Protein AF-A0A662B2N5-F1 (afdb_monomer)

Secondary structure (DSSP, 8-state):
-HHHHHHHHHHHHHHGGG--S--------TT--GGG--EEEEEEESTTGGGGS-HHHHHHHHHHHHHHHHTTT-EE-SS--SEEEEE------

Mean predicted aligned error: 7.29 Å

Radius of gyration: 20.15 Å; Cα contacts (8 Å, |Δi|>4): 68; chains: 1; bounding box: 44×30×60 Å

Nearest PDB structures (foldseek):
  8coa-assembly1_M  TM=3.065E-01  e=5.346E-01  Rotavirus A
  5weo-assembly1_C  TM=4.805E-01  e=4.634E+00  Rattus norvegicus
  7nkk-assembly1_G  TM=3.847E-01  e=9.737E+00  Mycolicibacterium smegmatis MC2 155

Sequence (93 aa):
MKRIVVLGIVAIGMLFAGCSGIKVTADQGKTTDYSKYKTYSFLGWQSDSEKLLSPDEKEWMYAAFKKEFTKRDMSFVKGGGDMAVSLYLVLSD

Structure (mmCIF, N/CA/C/O backbone):
data_AF-A0A662B2N5-F1
#
_entry.id   AF-A0A662B2N5-F1
#
loop_
_atom_site.group_PDB
_atom_site.id
_atom_site.type_symbol
_atom_site.label_atom_id
_atom_site.label_alt_id
_atom_site.label_comp_id
_atom_site.label_asym_id
_atom_site.label_entity_id
_atom_site.label_seq_id
_atom_site.pdbx_PDB_ins_code
_atom_site.Cartn_x
_atom_site.Cartn_y
_atom_site.Cartn_z
_atom_site.occupancy
_atom_site.B_iso_or_equiv
_atom_site.auth_seq_id
_atom_site.auth_comp_id
_atom_site.auth_asym_id
_atom_site.auth_atom_id
_atom_site.pdbx_PDB_model_num
ATOM 1 N N . MET A 1 1 ? -26.961 -5.602 -44.265 1.00 62.34 1 MET A N 1
ATOM 2 C CA . MET A 1 1 ? -25.830 -6.561 -44.261 1.00 62.34 1 MET A CA 1
ATOM 3 C C . MET A 1 1 ? -24.498 -5.912 -43.878 1.00 62.34 1 MET A C 1
ATOM 5 O O . MET A 1 1 ? -24.027 -6.223 -42.797 1.00 62.34 1 MET A O 1
ATOM 9 N N . LYS A 1 2 ? -23.930 -4.951 -44.633 1.00 65.75 2 LYS A N 1
ATOM 10 C CA . LYS A 1 2 ? -22.627 -4.317 -44.293 1.00 65.75 2 LYS A CA 1
ATOM 11 C C . LYS A 1 2 ? -22.519 -3.763 -42.858 1.00 65.75 2 LYS A C 1
ATOM 13 O O . LYS A 1 2 ? -21.520 -3.996 -42.197 1.00 65.75 2 LYS A O 1
ATOM 18 N N . ARG A 1 3 ? -23.557 -3.091 -42.343 1.00 74.44 3 ARG A N 1
ATOM 19 C CA . ARG A 1 3 ? -23.560 -2.529 -40.973 1.00 74.44 3 ARG A CA 1
ATOM 20 C C . ARG A 1 3 ? -23.572 -3.594 -39.868 1.00 74.44 3 ARG A C 1
ATOM 22 O O . ARG A 1 3 ? -22.949 -3.392 -38.838 1.00 74.44 3 ARG A O 1
ATOM 29 N N . ILE A 1 4 ? -24.233 -4.728 -40.109 1.00 79.31 4 ILE A N 1
ATOM 30 C CA . ILE A 1 4 ? -24.287 -5.860 -39.167 1.00 79.31 4 ILE A CA 1
ATOM 31 C C . ILE A 1 4 ? -22.930 -6.574 -39.135 1.00 79.31 4 ILE A C 1
ATOM 33 O O . ILE A 1 4 ? -22.448 -6.924 -38.066 1.00 79.31 4 ILE A O 1
ATOM 37 N N . VAL A 1 5 ? -22.274 -6.704 -40.293 1.00 81.75 5 VAL A N 1
ATOM 38 C CA . VAL A 1 5 ? -20.911 -7.248 -40.391 1.00 81.75 5 VAL A CA 1
ATOM 39 C C . VAL A 1 5 ? -19.906 -6.354 -39.653 1.00 81.75 5 VAL A C 1
ATOM 41 O O . VAL A 1 5 ? -19.088 -6.861 -38.897 1.00 81.75 5 VAL A O 1
ATOM 44 N N . VAL A 1 6 ? -20.006 -5.027 -39.795 1.00 85.56 6 VAL A N 1
ATOM 45 C CA . VAL A 1 6 ? -19.145 -4.078 -39.063 1.00 85.56 6 VAL A CA 1
ATOM 46 C C . VAL A 1 6 ? -19.371 -4.158 -37.548 1.00 85.56 6 VAL A C 1
ATOM 48 O O . VAL A 1 6 ? -18.403 -4.214 -36.799 1.00 85.56 6 VAL A O 1
ATOM 51 N N . LEU A 1 7 ? -20.624 -4.234 -37.089 1.00 84.31 7 LEU A N 1
ATOM 52 C CA . LEU A 1 7 ? -20.950 -4.419 -35.667 1.00 84.31 7 LEU A CA 1
ATOM 53 C C . LEU A 1 7 ? -20.409 -5.743 -35.109 1.00 84.31 7 LEU A C 1
ATOM 55 O O . LEU A 1 7 ? -19.887 -5.766 -33.997 1.00 84.31 7 LEU A O 1
ATOM 59 N N . GLY A 1 8 ? -20.473 -6.822 -35.894 1.00 87.12 8 GLY A N 1
ATOM 60 C CA . GLY A 1 8 ? -19.888 -8.113 -35.528 1.00 87.12 8 GLY A CA 1
ATOM 61 C C . GLY A 1 8 ? -18.365 -8.055 -35.379 1.00 87.12 8 GLY A C 1
ATOM 62 O O . GLY A 1 8 ? -17.825 -8.574 -34.407 1.00 87.12 8 GLY A O 1
ATOM 63 N N . ILE A 1 9 ? -17.670 -7.363 -36.288 1.00 85.62 9 ILE A N 1
ATOM 64 C CA . ILE A 1 9 ? -16.209 -7.185 -36.224 1.00 85.62 9 ILE A CA 1
ATOM 65 C C . ILE A 1 9 ? -15.805 -6.347 -35.001 1.00 85.62 9 ILE A C 1
ATOM 67 O O . ILE A 1 9 ? -14.844 -6.690 -34.316 1.00 85.62 9 ILE A O 1
ATOM 71 N N . VAL A 1 10 ? -16.555 -5.286 -34.685 1.00 86.56 10 VAL A N 1
ATOM 72 C CA . VAL A 1 10 ? -16.301 -4.452 -33.496 1.00 86.56 10 VAL A CA 1
ATOM 73 C C . VAL A 1 10 ? -16.511 -5.245 -32.205 1.00 86.56 10 VAL A C 1
ATOM 75 O O . VAL A 1 10 ? -15.681 -5.165 -31.302 1.00 86.56 10 VAL A O 1
ATOM 78 N N . ALA A 1 11 ? -17.569 -6.057 -32.127 1.00 84.69 11 ALA A N 1
ATOM 79 C CA . ALA A 1 11 ? -17.832 -6.893 -30.958 1.00 84.69 11 ALA A CA 1
ATOM 80 C C . ALA A 1 11 ? -16.729 -7.944 -30.740 1.00 84.69 11 ALA A C 1
ATOM 82 O O . ALA A 1 11 ? -16.296 -8.149 -29.611 1.00 84.69 11 ALA A O 1
ATOM 83 N N . ILE A 1 12 ? -16.224 -8.558 -31.815 1.00 83.56 12 ILE A N 1
ATOM 84 C CA . ILE A 1 12 ? -15.103 -9.508 -31.750 1.00 83.56 12 ILE A CA 1
ATOM 85 C C . ILE A 1 12 ? -13.806 -8.804 -31.329 1.00 83.56 12 ILE A C 1
ATOM 87 O O . ILE A 1 12 ? -13.076 -9.330 -30.494 1.00 83.56 12 ILE A O 1
ATOM 91 N N . GLY A 1 13 ? -13.533 -7.599 -31.839 1.00 81.25 13 GLY A N 1
ATOM 92 C CA . GLY A 1 13 ? -12.365 -6.808 -31.438 1.00 81.25 13 GLY A CA 1
ATOM 93 C C . GLY A 1 13 ? -12.349 -6.462 -29.943 1.00 81.25 13 GLY A C 1
ATOM 94 O O . GLY A 1 13 ? -11.291 -6.489 -29.319 1.00 81.25 13 GLY A O 1
ATOM 95 N N . MET A 1 14 ? -13.518 -6.214 -29.342 1.00 79.94 14 MET A N 1
ATOM 96 C CA . MET A 1 14 ? -13.636 -5.942 -27.903 1.00 79.94 14 MET A CA 1
ATOM 97 C C . MET A 1 14 ? -13.301 -7.157 -27.025 1.00 79.94 14 MET A C 1
ATOM 99 O O . MET A 1 14 ? -12.828 -6.974 -25.906 1.00 79.94 14 MET A O 1
ATOM 103 N N . LEU A 1 15 ? -13.480 -8.387 -27.522 1.00 76.94 15 LEU A N 1
ATOM 104 C CA . LEU A 1 15 ? -13.167 -9.604 -26.759 1.00 76.94 15 LEU A CA 1
ATOM 105 C C . LEU A 1 15 ? -11.657 -9.804 -26.552 1.00 76.94 15 LEU A C 1
ATOM 107 O O . LEU A 1 15 ? -11.254 -10.395 -25.554 1.00 76.94 15 LEU A O 1
ATOM 111 N N . PHE A 1 16 ? -10.815 -9.276 -27.445 1.00 71.81 16 PHE A N 1
ATOM 112 C CA . PHE A 1 16 ? -9.354 -9.393 -27.339 1.00 71.81 16 PHE A CA 1
ATOM 113 C C . PHE A 1 16 ? -8.702 -8.297 -26.483 1.00 71.81 16 PHE A C 1
ATOM 115 O O . PHE A 1 16 ? -7.532 -8.419 -26.128 1.00 71.81 16 PHE A O 1
ATOM 122 N N . ALA A 1 17 ? -9.439 -7.251 -26.095 1.00 72.31 17 ALA A N 1
ATOM 123 C CA . ALA A 1 17 ? -8.904 -6.157 -25.280 1.00 72.31 17 ALA A CA 1
ATOM 124 C C . ALA A 1 17 ? -8.664 -6.537 -23.801 1.00 72.31 17 ALA A C 1
ATOM 126 O O . ALA A 1 17 ? -8.046 -5.772 -23.065 1.00 72.31 17 ALA A O 1
ATOM 127 N N . GLY A 1 18 ? -9.160 -7.696 -23.349 1.00 69.4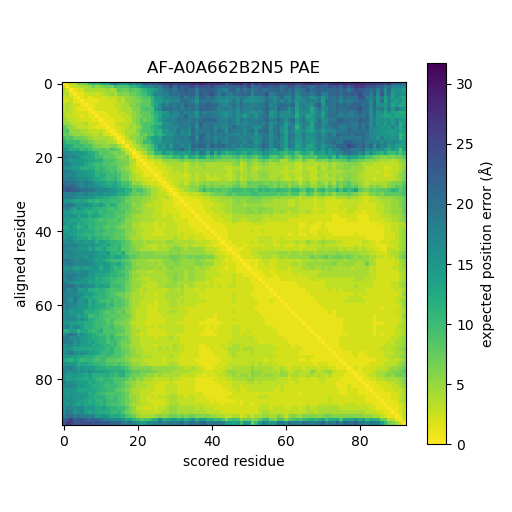4 18 GLY A N 1
ATOM 128 C CA . GLY A 1 18 ? -9.115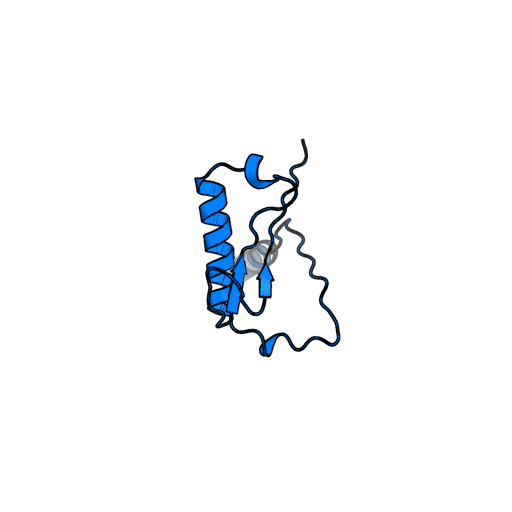 -8.110 -21.941 1.00 69.44 18 GLY A CA 1
ATOM 129 C C . GLY A 1 18 ? -7.903 -8.951 -21.523 1.00 69.44 18 GLY A C 1
ATOM 130 O O . GLY A 1 18 ? -7.728 -9.197 -20.331 1.00 69.44 18 GLY A O 1
ATOM 131 N N . CYS A 1 19 ? -7.068 -9.415 -22.456 1.00 74.25 19 CYS A N 1
ATOM 132 C CA . CYS A 1 19 ? -5.917 -10.256 -22.123 1.00 74.25 19 CYS A CA 1
ATOM 133 C C . CYS A 1 19 ? -4.741 -9.400 -21.628 1.00 74.25 19 CYS A C 1
ATOM 135 O O . CYS A 1 19 ? -3.951 -8.904 -22.428 1.00 74.25 19 CYS A O 1
ATOM 137 N N . SER A 1 20 ? -4.597 -9.242 -20.308 1.00 78.69 20 SER A N 1
ATOM 138 C CA . SER A 1 20 ? -3.347 -8.740 -19.730 1.00 78.69 20 SER A CA 1
ATOM 139 C C . SER A 1 20 ? -2.324 -9.879 -19.625 1.00 78.69 20 SER A C 1
ATOM 141 O O . SER A 1 20 ? -2.666 -11.021 -19.321 1.00 78.69 20 SER A O 1
ATOM 143 N N . GLY A 1 21 ? -1.046 -9.580 -19.877 1.00 83.62 21 GLY A N 1
ATOM 144 C CA . GLY A 1 21 ? 0.051 -10.541 -19.686 1.00 83.62 21 GLY A CA 1
ATOM 145 C C . GLY A 1 21 ? 0.416 -10.779 -18.214 1.00 83.62 21 GLY A C 1
ATOM 146 O O . GLY A 1 21 ? 1.307 -11.574 -17.922 1.00 83.62 21 GLY A O 1
ATOM 147 N N . ILE A 1 22 ? -0.247 -10.084 -17.284 1.00 87.50 22 ILE A N 1
ATOM 148 C CA . ILE A 1 22 ? 0.062 -10.123 -15.856 1.00 87.50 22 ILE A CA 1
ATOM 149 C C . ILE A 1 22 ? -0.627 -11.334 -15.233 1.00 87.50 22 ILE A C 1
ATOM 151 O O . ILE A 1 22 ? -1.848 -11.470 -15.281 1.00 87.50 22 ILE A O 1
ATOM 155 N N . LYS A 1 23 ? 0.161 -12.194 -14.589 1.00 89.50 23 LYS A N 1
ATOM 156 C CA . LYS A 1 23 ? -0.354 -13.283 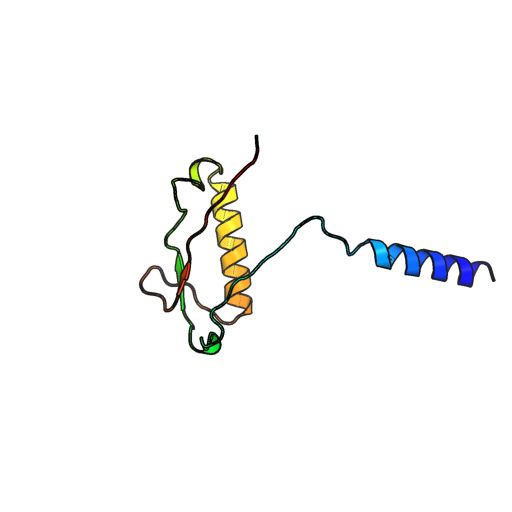-13.757 1.00 89.50 23 LYS A CA 1
ATOM 157 C C . LYS A 1 23 ? -0.386 -12.825 -12.305 1.00 89.50 23 LYS A C 1
ATOM 159 O O . LYS A 1 23 ? 0.619 -12.348 -11.789 1.00 89.50 23 LYS A O 1
ATOM 164 N N . VAL A 1 24 ? -1.531 -12.994 -11.652 1.00 90.12 24 VAL A N 1
ATOM 165 C CA . VAL A 1 24 ? -1.709 -12.698 -10.227 1.00 90.12 24 VAL A CA 1
ATOM 166 C C . VAL A 1 24 ? -2.086 -13.987 -9.516 1.00 90.12 24 VAL A C 1
ATOM 168 O O . VAL A 1 24 ? -3.020 -14.674 -9.922 1.00 90.12 24 VAL A O 1
ATOM 171 N N . THR A 1 25 ? -1.362 -14.307 -8.450 1.00 93.75 25 THR A N 1
ATOM 172 C CA . THR A 1 25 ? -1.627 -15.463 -7.590 1.00 93.75 25 THR A CA 1
ATOM 173 C C . THR A 1 25 ? -1.805 -14.988 -6.158 1.00 93.75 25 THR A C 1
ATOM 175 O O . THR A 1 25 ? -1.057 -14.127 -5.700 1.00 93.75 25 THR A O 1
ATOM 178 N N . ALA A 1 26 ? -2.771 -15.555 -5.445 1.00 92.00 26 ALA A N 1
ATOM 179 C CA . ALA A 1 26 ? -2.980 -15.298 -4.028 1.00 92.00 26 ALA A CA 1
ATOM 180 C C . ALA A 1 26 ? -3.125 -16.637 -3.306 1.00 92.00 26 ALA A C 1
ATOM 182 O O . ALA A 1 26 ? -3.987 -17.437 -3.668 1.00 92.00 26 ALA A O 1
ATOM 183 N N . ASP A 1 27 ? -2.285 -16.862 -2.301 1.00 92.62 27 ASP A N 1
ATOM 184 C CA . ASP A 1 27 ? -2.422 -17.978 -1.371 1.00 92.62 27 ASP A CA 1
ATOM 185 C C . ASP A 1 27 ? -2.958 -17.425 -0.046 1.00 92.62 27 ASP A C 1
ATOM 187 O O . ASP A 1 27 ? -2.354 -16.539 0.561 1.00 92.62 27 ASP A O 1
ATOM 191 N N . GLN A 1 28 ? -4.149 -17.872 0.345 1.00 89.69 28 GLN A N 1
ATOM 192 C CA . GLN A 1 28 ? -4.875 -17.372 1.510 1.00 89.69 28 GLN A CA 1
ATOM 193 C C . GLN A 1 28 ? -5.190 -18.526 2.459 1.00 89.69 28 GLN A C 1
ATOM 195 O O . GLN A 1 28 ? -5.546 -19.629 2.038 1.00 89.69 28 GLN A O 1
ATOM 200 N N . GLY A 1 29 ? -5.121 -18.256 3.764 1.00 89.94 29 GLY A N 1
ATOM 201 C CA . GLY A 1 29 ? -5.481 -19.234 4.783 1.00 89.94 29 GLY A CA 1
ATOM 202 C C . GLY A 1 29 ? -6.969 -19.575 4.703 1.00 89.94 29 GLY A C 1
ATOM 203 O O . GLY A 1 29 ? -7.816 -18.707 4.896 1.00 89.94 29 GLY A O 1
ATOM 204 N N . LYS A 1 30 ? -7.298 -20.849 4.457 1.00 87.31 30 LYS A N 1
ATOM 205 C CA . LYS A 1 30 ? -8.682 -21.308 4.208 1.00 87.31 30 LYS A CA 1
ATOM 206 C C . LYS A 1 30 ? -9.653 -21.073 5.371 1.00 87.31 30 LYS A C 1
ATOM 208 O O . LYS A 1 30 ? -10.860 -21.084 5.166 1.00 87.31 30 LYS A O 1
ATOM 213 N N . THR A 1 31 ? -9.137 -20.913 6.585 1.00 93.12 31 THR A N 1
ATOM 214 C CA . THR A 1 31 ? -9.926 -20.791 7.819 1.00 93.12 31 THR A CA 1
ATOM 215 C C . THR A 1 31 ? -9.935 -19.376 8.394 1.00 93.12 31 THR A C 1
ATOM 217 O O . THR A 1 31 ? -10.547 -19.148 9.435 1.00 93.12 31 THR A O 1
ATOM 220 N N . THR A 1 32 ? -9.238 -18.429 7.764 1.00 92.88 32 THR A N 1
ATOM 221 C CA . THR A 1 32 ? -9.093 -17.068 8.284 1.00 92.88 32 THR A CA 1
ATOM 222 C C . THR A 1 32 ? -10.266 -16.201 7.843 1.00 92.88 32 THR A C 1
ATOM 224 O O . THR A 1 32 ? -10.531 -16.046 6.653 1.00 92.88 32 THR A O 1
ATOM 227 N N . ASP A 1 33 ? -10.953 -15.589 8.806 1.00 92.88 33 ASP A N 1
ATOM 228 C CA . ASP A 1 33 ? -11.983 -14.591 8.528 1.00 92.88 33 ASP A CA 1
ATOM 229 C C . ASP A 1 33 ? -11.349 -13.207 8.348 1.00 92.88 33 ASP A C 1
ATOM 231 O O . ASP A 1 33 ? -11.135 -12.461 9.308 1.00 92.88 33 ASP A O 1
ATOM 235 N N . TYR A 1 34 ? -11.052 -12.869 7.093 1.00 90.62 34 TYR A N 1
ATOM 236 C CA . TYR A 1 34 ? -10.417 -11.602 6.737 1.00 90.62 34 TYR A CA 1
ATOM 237 C C . TYR A 1 34 ? -11.321 -10.370 6.928 1.00 90.62 34 TYR A C 1
ATOM 239 O O . TYR A 1 34 ? -10.825 -9.246 6.915 1.00 90.62 34 TYR A O 1
ATOM 247 N N . SER A 1 35 ? -12.630 -10.541 7.155 1.00 92.00 35 SER A N 1
ATOM 248 C CA . SER A 1 35 ? -13.548 -9.408 7.354 1.00 92.00 35 SER A CA 1
ATOM 249 C C . SER A 1 35 ? -13.333 -8.675 8.686 1.00 92.00 35 SER A C 1
ATOM 251 O O . SER A 1 35 ? -13.750 -7.520 8.838 1.00 92.00 35 SER A O 1
ATOM 253 N N . L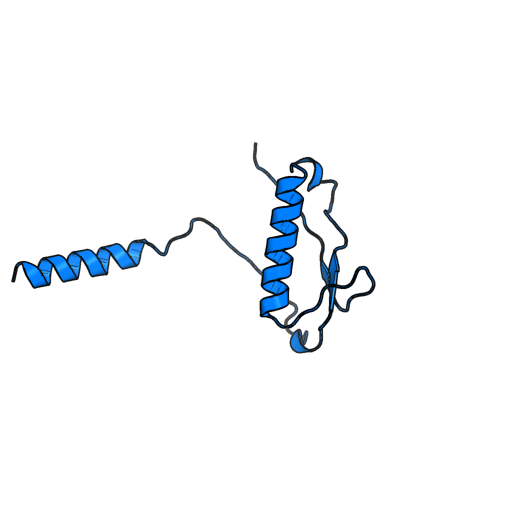YS A 1 36 ? -12.661 -9.334 9.639 1.00 94.81 36 LYS A N 1
ATOM 254 C CA . LYS A 1 36 ? -12.386 -8.829 10.991 1.00 94.81 36 LYS A CA 1
ATOM 255 C C . LYS A 1 36 ? -11.247 -7.816 11.054 1.00 94.81 36 LYS A C 1
ATOM 257 O O . LYS A 1 36 ? -11.208 -7.031 11.994 1.00 94.81 36 LYS A O 1
ATOM 262 N N . TYR A 1 37 ? -10.351 -7.809 10.074 1.00 95.62 37 TYR A N 1
ATOM 263 C CA . TYR A 1 37 ? -9.226 -6.878 10.042 1.00 95.62 37 TYR A CA 1
ATOM 264 C C . TYR A 1 37 ? -9.683 -5.536 9.469 1.00 95.62 37 TYR A C 1
ATOM 266 O O . TYR A 1 37 ? -10.232 -5.489 8.368 1.00 95.62 37 TYR A O 1
ATOM 274 N N . LYS A 1 38 ? -9.476 -4.440 10.206 1.00 97.56 38 LYS A N 1
ATOM 275 C CA . LYS A 1 38 ? -9.927 -3.090 9.813 1.00 97.56 38 LYS A CA 1
ATOM 276 C C . LYS A 1 38 ? -8.780 -2.117 9.604 1.00 97.56 38 LYS A C 1
ATOM 278 O O . LYS A 1 38 ? -8.933 -1.123 8.896 1.00 97.56 38 LYS A O 1
ATOM 283 N N . THR A 1 39 ? -7.622 -2.408 10.177 1.00 98.25 39 THR A N 1
ATOM 284 C CA . THR A 1 39 ? -6.430 -1.580 10.063 1.00 98.25 39 THR A CA 1
ATOM 285 C C . THR A 1 39 ? -5.263 -2.360 9.483 1.00 98.25 39 THR A C 1
ATOM 287 O O . THR A 1 39 ? -5.169 -3.583 9.607 1.00 98.25 39 THR A O 1
ATOM 290 N N . TYR A 1 40 ? -4.357 -1.645 8.828 1.00 98.00 40 TYR A N 1
ATOM 291 C CA . TYR A 1 40 ? -3.115 -2.221 8.335 1.00 98.00 40 TYR A CA 1
ATOM 292 C C . TYR A 1 40 ? -1.949 -1.253 8.512 1.00 98.00 40 TYR A C 1
ATOM 294 O O . TYR A 1 40 ? -2.117 -0.031 8.495 1.00 98.00 40 TYR A O 1
ATOM 302 N N . SER A 1 41 ? -0.753 -1.816 8.639 1.00 98.06 41 SER A N 1
ATOM 303 C CA . SER A 1 41 ? 0.508 -1.076 8.674 1.00 98.06 41 SER A CA 1
ATOM 304 C C . SER A 1 41 ? 1.513 -1.686 7.705 1.00 98.06 41 SER A C 1
ATOM 306 O O . SER A 1 41 ? 1.560 -2.906 7.539 1.00 98.06 41 SER A O 1
ATOM 308 N N . PHE A 1 42 ? 2.332 -0.843 7.076 1.00 96.62 42 PHE A N 1
ATOM 309 C CA . PHE A 1 42 ? 3.425 -1.309 6.226 1.00 96.62 42 PHE A CA 1
ATOM 310 C C . PHE A 1 42 ? 4.660 -1.610 7.072 1.00 96.62 42 PHE A C 1
ATOM 312 O O . PHE A 1 42 ? 5.118 -0.750 7.819 1.00 96.62 42 PHE A O 1
ATOM 319 N 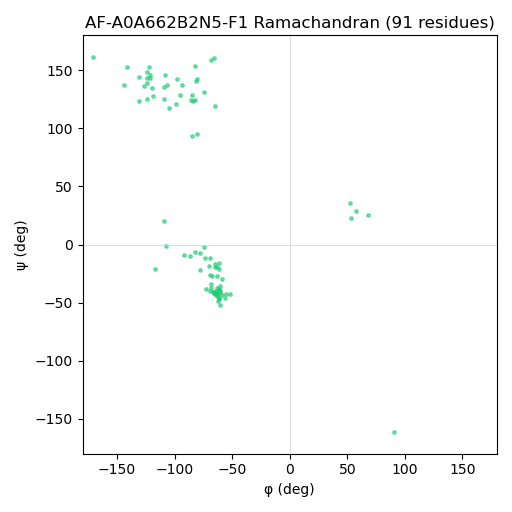N . LEU A 1 43 ? 5.227 -2.803 6.900 1.00 95.12 43 LEU A N 1
ATOM 320 C CA . LEU A 1 43 ? 6.540 -3.171 7.438 1.00 95.12 43 LEU A CA 1
ATOM 321 C C . LEU A 1 43 ? 7.696 -2.690 6.549 1.00 95.12 43 LEU A C 1
ATOM 323 O O . LEU A 1 43 ? 8.856 -2.823 6.920 1.00 95.12 43 LEU A O 1
ATOM 327 N N . GLY A 1 44 ? 7.379 -2.138 5.376 1.00 92.81 44 GLY A N 1
ATOM 328 C CA . GLY A 1 44 ? 8.356 -1.752 4.366 1.00 92.81 44 GLY A CA 1
ATOM 329 C C . GLY A 1 44 ? 8.648 -2.873 3.371 1.00 92.81 44 GLY A C 1
ATOM 330 O O . GLY A 1 44 ? 7.855 -3.812 3.207 1.00 92.81 44 GLY A O 1
ATOM 331 N N . TRP A 1 45 ? 9.779 -2.734 2.688 1.00 94.44 45 TRP A N 1
ATOM 332 C CA . TRP A 1 45 ? 10.245 -3.649 1.654 1.00 94.44 45 TRP A CA 1
ATOM 333 C C . TRP A 1 45 ? 11.174 -4.705 2.256 1.00 94.44 45 TRP A C 1
ATOM 335 O O . TRP A 1 45 ? 12.007 -4.393 3.103 1.00 94.44 45 TRP A O 1
ATOM 345 N N . GLN A 1 46 ? 11.007 -5.962 1.854 1.00 94.25 46 GLN A N 1
ATOM 346 C CA . GLN A 1 46 ? 11.868 -7.059 2.288 1.00 94.25 46 GLN A CA 1
ATOM 347 C C . GLN A 1 46 ? 13.144 -7.119 1.453 1.00 94.25 46 GLN A C 1
ATOM 349 O O . GLN A 1 46 ? 13.152 -6.738 0.277 1.00 94.25 46 GLN A O 1
ATOM 354 N N . SER A 1 47 ? 14.197 -7.668 2.065 1.00 91.62 47 SER A N 1
ATOM 355 C CA . SER A 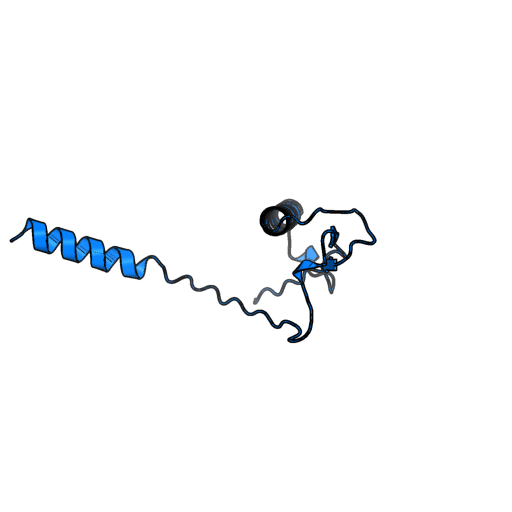1 47 ? 15.466 -8.017 1.412 1.00 91.62 47 SER A CA 1
ATOM 356 C C . SER A 1 47 ? 16.097 -6.865 0.624 1.00 91.62 47 SER A C 1
ATOM 358 O O . SER A 1 47 ? 16.658 -7.088 -0.446 1.00 91.62 47 SER A O 1
ATOM 360 N N . ASP A 1 48 ? 15.964 -5.639 1.132 1.00 89.19 48 ASP A N 1
ATOM 361 C CA . ASP A 1 48 ? 16.443 -4.404 0.507 1.00 89.19 48 ASP A CA 1
ATOM 362 C C . ASP A 1 48 ? 15.959 -4.194 -0.947 1.00 89.19 48 ASP A C 1
ATOM 364 O O . ASP A 1 48 ? 16.587 -3.478 -1.736 1.00 89.19 48 ASP A O 1
ATOM 368 N N . SER A 1 49 ? 14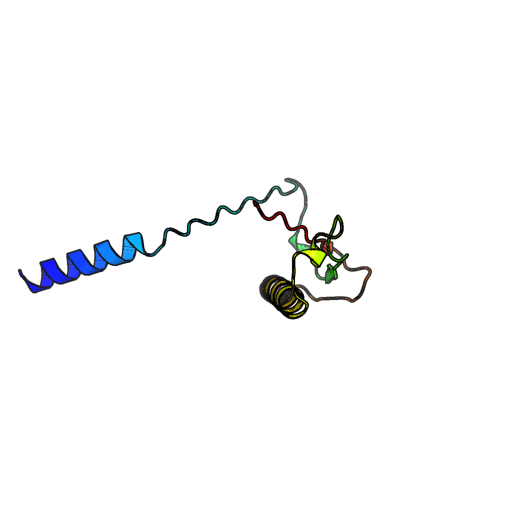.845 -4.829 -1.334 1.00 92.69 49 SER A N 1
ATOM 369 C CA . SER A 1 49 ? 14.318 -4.775 -2.706 1.00 92.69 49 SER A CA 1
ATOM 370 C C . SER A 1 49 ? 13.867 -3.373 -3.122 1.00 92.69 49 SER A C 1
ATOM 372 O O . SER A 1 49 ? 13.795 -3.071 -4.310 1.00 92.69 49 SER A O 1
ATOM 374 N N . GLU A 1 50 ? 13.657 -2.459 -2.174 1.00 90.81 50 GLU A N 1
ATOM 375 C CA . GLU A 1 50 ? 13.422 -1.048 -2.459 1.00 90.81 50 GLU A CA 1
ATOM 376 C C . GLU A 1 50 ? 14.609 -0.363 -3.136 1.00 90.81 50 GLU A C 1
ATOM 378 O O . GLU A 1 50 ? 14.428 0.698 -3.727 1.00 90.81 50 GLU A O 1
ATOM 383 N N . LYS A 1 51 ? 15.827 -0.910 -3.059 1.00 93.12 51 LYS A N 1
ATOM 384 C CA . LYS A 1 51 ? 16.986 -0.355 -3.779 1.00 93.12 51 LYS A CA 1
ATOM 385 C C . LYS A 1 51 ? 16.825 -0.446 -5.298 1.00 93.12 51 LYS A C 1
ATOM 387 O O . LYS A 1 51 ? 17.480 0.303 -6.013 1.00 93.12 51 LYS A O 1
ATOM 392 N N . LEU A 1 52 ? 15.931 -1.317 -5.770 1.00 92.56 52 LEU A N 1
ATOM 393 C CA . LEU A 1 52 ? 15.580 -1.468 -7.182 1.00 92.56 52 LEU A CA 1
ATOM 394 C C . LEU A 1 52 ? 14.629 -0.373 -7.690 1.00 92.56 52 LEU A C 1
ATOM 396 O O . LEU A 1 52 ? 14.347 -0.328 -8.881 1.00 92.56 52 LEU A O 1
ATOM 400 N N . LEU A 1 53 ? 14.113 0.479 -6.798 1.00 92.25 53 LEU A N 1
ATOM 401 C CA . LEU A 1 53 ? 13.119 1.500 -7.114 1.00 92.25 53 LEU A CA 1
ATOM 402 C C . LEU A 1 53 ? 13.630 2.899 -6.772 1.00 92.25 53 LEU A C 1
ATOM 404 O O . LEU A 1 53 ? 14.253 3.129 -5.729 1.00 92.25 53 LEU A O 1
ATOM 408 N N . SER A 1 54 ? 13.262 3.862 -7.607 1.00 94.62 54 SER A N 1
ATOM 409 C CA . SER A 1 54 ? 13.351 5.284 -7.287 1.00 94.62 54 SER A CA 1
ATOM 410 C C . SER A 1 54 ? 12.389 5.663 -6.143 1.00 94.62 54 SER A C 1
ATOM 412 O O . SER A 1 54 ? 11.442 4.927 -5.841 1.00 94.62 54 SER A O 1
ATOM 414 N N . PRO A 1 55 ? 12.605 6.806 -5.463 1.00 95.19 55 PRO A N 1
ATOM 415 C CA . PRO A 1 55 ? 11.685 7.290 -4.433 1.00 95.19 55 PRO A CA 1
ATOM 416 C C . PRO A 1 55 ? 10.235 7.440 -4.922 1.00 95.19 55 PRO A C 1
ATOM 418 O O . PRO A 1 55 ? 9.318 7.004 -4.225 1.00 95.19 55 PRO A O 1
ATOM 421 N N . ASP A 1 56 ? 10.040 7.970 -6.131 1.00 97.00 56 ASP A N 1
ATOM 422 C CA . ASP A 1 56 ? 8.713 8.210 -6.710 1.00 97.00 56 ASP A CA 1
ATOM 423 C C . ASP A 1 56 ? 7.972 6.893 -6.977 1.00 97.00 56 ASP A C 1
ATOM 425 O O . ASP A 1 56 ? 6.799 6.745 -6.635 1.00 97.00 56 ASP A O 1
ATOM 429 N N . GLU A 1 57 ? 8.670 5.880 -7.499 1.00 95.12 57 GLU A N 1
ATOM 430 C CA . GLU A 1 57 ? 8.088 4.553 -7.731 1.00 95.12 57 GLU A CA 1
ATOM 431 C C . GLU A 1 57 ? 7.645 3.883 -6.426 1.00 95.12 57 GLU A C 1
ATOM 433 O O . GLU A 1 57 ? 6.587 3.247 -6.379 1.00 95.12 57 GLU A O 1
ATOM 438 N N . LYS A 1 58 ? 8.407 4.060 -5.336 1.00 94.50 58 LYS A N 1
ATOM 439 C CA . LYS A 1 58 ? 8.000 3.577 -4.005 1.00 94.50 58 LYS A CA 1
ATOM 440 C C . LYS A 1 58 ? 6.722 4.266 -3.553 1.00 94.50 58 LYS A C 1
ATOM 442 O O . LYS A 1 58 ? 5.817 3.599 -3.047 1.00 94.50 58 LYS A O 1
ATOM 447 N N . GLU A 1 59 ? 6.638 5.584 -3.722 1.00 95.44 59 GLU A N 1
ATOM 448 C CA . GLU A 1 59 ? 5.453 6.354 -3.354 1.00 95.44 59 GLU A CA 1
ATOM 449 C C . GLU A 1 59 ? 4.224 5.901 -4.149 1.00 95.44 59 GLU A C 1
ATOM 451 O O . GLU A 1 59 ? 3.179 5.626 -3.552 1.00 95.44 59 GLU A O 1
ATOM 456 N N . TRP A 1 60 ? 4.357 5.736 -5.467 1.00 95.75 60 TRP A N 1
ATOM 457 C CA . TRP A 1 60 ? 3.276 5.251 -6.324 1.00 95.75 60 TRP A CA 1
ATOM 458 C C . TRP A 1 60 ? 2.813 3.854 -5.930 1.00 95.75 60 TRP A C 1
ATOM 460 O O . TRP A 1 60 ? 1.607 3.611 -5.851 1.00 95.75 60 TRP A O 1
ATOM 470 N N . MET A 1 61 ? 3.748 2.955 -5.612 1.00 94.88 61 MET A N 1
ATOM 471 C CA . MET A 1 61 ? 3.420 1.613 -5.142 1.00 94.88 61 MET A CA 1
ATOM 472 C C . MET A 1 61 ? 2.607 1.678 -3.846 1.00 94.88 61 MET A C 1
ATOM 474 O O . MET A 1 61 ? 1.507 1.128 -3.764 1.00 94.88 61 MET A O 1
ATOM 478 N N . TYR A 1 62 ? 3.091 2.412 -2.840 1.00 95.50 62 TYR A N 1
ATOM 479 C CA . TYR A 1 62 ? 2.366 2.570 -1.581 1.00 95.50 62 TYR A CA 1
ATOM 480 C C . TYR A 1 62 ? 0.994 3.216 -1.779 1.00 95.50 62 TYR A C 1
ATOM 482 O O . TYR A 1 62 ? 0.029 2.791 -1.143 1.00 95.50 62 TYR A O 1
ATOM 490 N N . ALA A 1 63 ? 0.880 4.219 -2.649 1.00 96.88 63 ALA A N 1
ATOM 491 C CA . ALA A 1 63 ? -0.389 4.859 -2.971 1.00 96.88 63 ALA A CA 1
ATOM 492 C C . ALA A 1 63 ? -1.373 3.877 -3.629 1.00 96.88 63 ALA A C 1
ATOM 494 O O . ALA A 1 63 ? -2.548 3.852 -3.254 1.00 96.88 63 ALA A O 1
ATOM 495 N N . ALA A 1 64 ? -0.903 3.026 -4.546 1.00 97.00 64 ALA A N 1
ATOM 496 C CA . ALA A 1 64 ? -1.716 1.995 -5.184 1.00 97.00 64 ALA A CA 1
ATOM 497 C C . ALA A 1 64 ? -2.247 0.976 -4.162 1.00 97.00 64 ALA A C 1
ATOM 499 O O . ALA A 1 64 ? -3.455 0.737 -4.111 1.00 97.00 64 ALA A O 1
ATOM 500 N N . PHE A 1 65 ? -1.386 0.452 -3.282 1.00 96.56 65 PHE A N 1
ATOM 501 C CA . PHE A 1 65 ? -1.816 -0.450 -2.208 1.00 96.56 65 PHE A CA 1
ATOM 502 C C . PHE A 1 65 ? -2.802 0.227 -1.255 1.00 96.56 65 PHE A C 1
ATOM 504 O O . PHE A 1 65 ? -3.851 -0.340 -0.957 1.00 96.56 65 PHE A O 1
ATOM 511 N N . LYS A 1 66 ? -2.511 1.461 -0.815 1.00 97.19 66 LYS A N 1
ATOM 512 C CA . LYS A 1 66 ? -3.418 2.227 0.053 1.00 97.19 66 LYS A CA 1
ATOM 513 C C . LYS A 1 66 ? -4.796 2.379 -0.581 1.00 97.19 66 LYS A C 1
ATOM 515 O O . LYS A 1 66 ? -5.792 2.093 0.072 1.00 97.19 66 LYS A O 1
ATOM 520 N N . LYS A 1 67 ? -4.858 2.742 -1.863 1.00 98.12 67 LYS A N 1
ATOM 521 C CA . LYS A 1 67 ? -6.115 2.872 -2.608 1.00 98.12 67 LYS A CA 1
ATOM 522 C C . LYS A 1 67 ? -6.905 1.562 -2.637 1.00 98.12 67 LYS A C 1
ATOM 524 O O . LYS A 1 67 ? -8.118 1.585 -2.442 1.00 98.12 67 LYS A O 1
ATOM 529 N N . GLU A 1 68 ? -6.244 0.430 -2.862 1.00 96.81 68 GLU A N 1
ATOM 530 C CA . GLU A 1 68 ? -6.906 -0.879 -2.861 1.00 96.81 68 GLU A CA 1
ATOM 531 C C . GLU A 1 68 ? -7.404 -1.297 -1.471 1.00 96.81 68 GLU A C 1
ATOM 533 O O . GLU A 1 68 ? -8.499 -1.850 -1.359 1.00 96.81 68 GLU A O 1
ATOM 538 N N . PHE A 1 69 ? -6.666 -0.987 -0.406 1.00 96.69 69 PHE A N 1
ATOM 539 C CA . PHE A 1 69 ? -7.124 -1.223 0.964 1.00 96.69 69 PHE A CA 1
ATOM 540 C C . PHE A 1 69 ? -8.283 -0.299 1.360 1.00 96.69 69 PHE A C 1
ATOM 542 O O . PHE A 1 69 ? -9.257 -0.764 1.946 1.00 96.69 69 PHE A O 1
ATOM 549 N N . THR A 1 70 ? -8.253 0.975 0.961 1.00 96.75 70 THR A N 1
ATOM 550 C CA . THR A 1 70 ? -9.363 1.913 1.192 1.00 96.75 70 THR A CA 1
ATOM 551 C C . THR A 1 70 ? -10.647 1.465 0.495 1.00 96.75 70 THR A C 1
ATOM 553 O O . THR A 1 70 ? -11.715 1.559 1.085 1.00 96.75 70 THR A O 1
ATOM 556 N N . LYS A 1 71 ? -10.567 0.900 -0.719 1.00 97.31 71 LYS A N 1
ATOM 557 C CA . LYS A 1 71 ? -11.731 0.296 -1.403 1.00 97.31 71 LYS A CA 1
ATOM 558 C C . LYS A 1 71 ? -12.355 -0.883 -0.643 1.00 97.31 71 LYS A C 1
ATOM 560 O O . LYS A 1 71 ? -13.445 -1.315 -0.999 1.00 97.31 71 LYS A O 1
ATOM 565 N N . ARG A 1 72 ? -11.638 -1.440 0.336 1.00 95.38 72 ARG A N 1
ATOM 566 C CA . ARG A 1 72 ? -12.054 -2.564 1.188 1.00 95.38 72 ARG A CA 1
ATOM 567 C C . ARG A 1 72 ? -12.337 -2.103 2.621 1.00 95.38 72 ARG A C 1
ATOM 569 O O . ARG A 1 72 ? -12.278 -2.912 3.542 1.00 95.38 72 ARG A O 1
ATOM 576 N N . ASP A 1 73 ? -12.583 -0.804 2.802 1.00 96.62 73 ASP A N 1
ATOM 577 C CA . ASP A 1 73 ? -12.888 -0.165 4.086 1.00 96.62 73 ASP A CA 1
ATOM 578 C C . ASP A 1 73 ? -11.802 -0.363 5.155 1.00 96.62 73 ASP A C 1
ATOM 580 O O . ASP A 1 73 ? -12.073 -0.365 6.357 1.00 96.62 73 ASP A O 1
ATOM 584 N N . MET A 1 74 ? -10.548 -0.524 4.722 1.00 97.69 74 MET A N 1
ATOM 585 C CA . MET A 1 74 ? -9.407 -0.646 5.621 1.00 97.69 74 MET A CA 1
ATOM 586 C C . MET A 1 74 ? -8.683 0.688 5.794 1.00 97.69 74 MET A C 1
ATOM 588 O O . MET A 1 74 ? -8.492 1.447 4.840 1.00 97.69 74 MET A O 1
ATOM 592 N N . SER A 1 75 ? -8.220 0.946 7.016 1.00 97.75 75 SER A N 1
ATOM 593 C CA . SER A 1 75 ? -7.532 2.184 7.390 1.00 97.75 75 SER A CA 1
ATOM 594 C C . SER A 1 75 ? -6.043 1.968 7.640 1.00 97.75 75 SER A C 1
ATOM 596 O O . SER A 1 75 ? -5.634 1.033 8.327 1.00 97.75 75 SER A O 1
ATOM 598 N N . PHE A 1 76 ? -5.219 2.865 7.103 1.00 97.50 76 PHE A N 1
ATOM 599 C CA . PHE A 1 76 ? -3.785 2.857 7.364 1.00 97.50 76 PHE A CA 1
ATOM 600 C C . PHE A 1 76 ? -3.489 3.372 8.775 1.00 97.50 76 PHE A C 1
ATOM 602 O O . PHE A 1 76 ? -3.933 4.457 9.151 1.00 97.50 76 PHE A O 1
ATOM 609 N N . VAL A 1 77 ? -2.664 2.636 9.515 1.00 97.88 77 VAL A N 1
ATOM 610 C CA . VAL A 1 77 ? -2.062 3.081 10.775 1.00 97.88 77 VAL A CA 1
ATOM 611 C C . VAL A 1 77 ? -0.542 2.977 10.684 1.00 97.88 77 VAL A C 1
ATOM 613 O O . VAL A 1 77 ? -0.000 2.111 9.998 1.00 97.88 77 VAL A O 1
ATOM 616 N N . LYS A 1 78 ? 0.174 3.875 11.372 1.00 94.69 78 LYS A N 1
ATOM 617 C CA . LYS A 1 78 ? 1.647 3.924 11.306 1.00 94.69 78 LYS A CA 1
ATOM 618 C C . LYS A 1 78 ? 2.317 2.653 11.843 1.00 94.69 78 LYS A C 1
A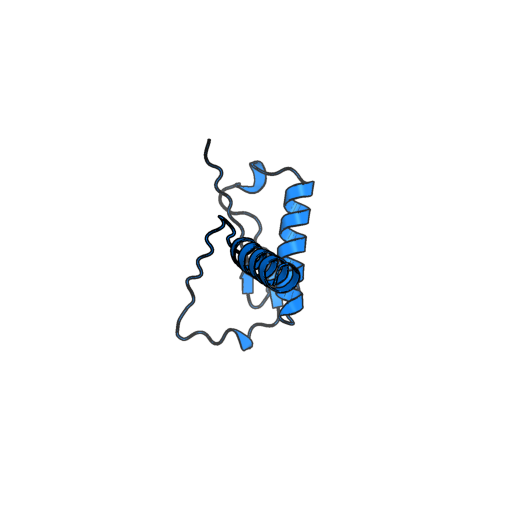TOM 620 O O . LYS A 1 78 ? 3.414 2.333 11.405 1.00 94.69 78 LYS A O 1
ATOM 625 N N . GLY A 1 79 ? 1.672 1.937 12.760 1.00 95.38 79 GLY A N 1
ATOM 626 C CA . GLY A 1 79 ? 2.163 0.684 13.326 1.00 95.38 79 GLY A CA 1
ATOM 627 C C . GLY A 1 79 ? 1.090 0.001 14.170 1.00 95.38 79 GLY A C 1
ATOM 628 O O . GLY A 1 79 ? 0.123 0.648 14.570 1.00 95.38 79 GLY A O 1
ATOM 629 N N . GLY A 1 80 ? 1.265 -1.301 14.414 1.00 95.06 80 GLY A N 1
ATOM 630 C CA . GLY A 1 80 ? 0.341 -2.100 15.225 1.00 95.06 80 GLY A CA 1
ATOM 631 C C . GLY A 1 80 ? -1.039 -2.306 14.595 1.00 95.06 80 GLY A C 1
ATOM 632 O O . GLY A 1 80 ? -2.005 -2.484 15.326 1.00 95.06 80 GLY A O 1
ATOM 633 N N . GLY A 1 81 ? -1.146 -2.236 13.263 1.00 96.50 81 GLY A N 1
ATOM 634 C CA . GLY A 1 81 ? -2.397 -2.547 12.573 1.00 96.50 81 GLY A CA 1
ATOM 635 C C . GLY A 1 81 ? -2.742 -4.032 12.660 1.00 96.50 81 GLY A C 1
ATOM 636 O O . GLY A 1 81 ? -1.856 -4.869 12.834 1.00 96.50 81 GLY A O 1
ATOM 637 N N . ASP A 1 82 ? -4.021 -4.359 12.475 1.00 97.25 82 ASP A N 1
ATOM 638 C CA . ASP A 1 82 ? -4.510 -5.744 12.526 1.00 97.25 82 ASP A CA 1
ATOM 639 C C . ASP A 1 82 ? -3.805 -6.634 11.484 1.00 97.25 82 ASP A C 1
ATOM 641 O O . ASP A 1 82 ? -3.625 -7.833 11.699 1.00 97.25 82 ASP A O 1
ATOM 645 N N . MET A 1 83 ? -3.391 -6.042 10.355 1.00 95.25 83 MET A N 1
ATOM 646 C CA . MET A 1 83 ? -2.544 -6.684 9.347 1.00 95.25 83 MET A CA 1
ATOM 647 C C . MET A 1 83 ? -1.221 -5.945 9.147 1.00 95.25 83 MET A C 1
ATOM 649 O O . MET A 1 83 ? -1.174 -4.727 8.945 1.00 95.25 83 MET A O 1
ATOM 653 N N . ALA A 1 84 ? -0.139 -6.715 9.093 1.00 96.12 84 ALA A N 1
ATOM 654 C CA . ALA A 1 84 ? 1.176 -6.236 8.705 1.00 96.12 84 ALA A CA 1
ATOM 655 C C . ALA A 1 84 ? 1.442 -6.584 7.233 1.00 96.12 84 ALA A C 1
ATOM 657 O O . ALA A 1 84 ? 1.407 -7.751 6.848 1.00 96.12 84 ALA A O 1
ATOM 658 N N . VAL A 1 85 ? 1.692 -5.569 6.405 1.00 95.75 85 VAL A N 1
ATOM 659 C CA . VAL A 1 85 ? 1.921 -5.726 4.962 1.00 95.75 85 VAL A CA 1
ATOM 660 C C . VAL A 1 85 ? 3.386 -5.459 4.659 1.00 95.75 85 VAL A C 1
ATOM 662 O O . VAL A 1 85 ? 3.892 -4.380 4.967 1.00 95.75 85 VAL A O 1
ATOM 665 N N . SER A 1 86 ? 4.060 -6.409 4.017 1.00 95.69 86 SER A N 1
ATOM 666 C CA . SER A 1 86 ? 5.407 -6.198 3.495 1.00 95.69 86 SER A CA 1
ATOM 667 C C . SER A 1 86 ? 5.453 -6.424 1.992 1.00 95.69 86 SER A C 1
ATOM 669 O O . SER A 1 86 ? 4.704 -7.240 1.458 1.00 95.69 86 SER A O 1
ATOM 671 N N . LEU A 1 87 ? 6.300 -5.651 1.319 1.00 95.12 87 LEU A N 1
ATOM 672 C CA . LEU A 1 87 ? 6.446 -5.657 -0.130 1.00 95.12 87 LEU A CA 1
ATOM 673 C C . LEU A 1 87 ? 7.774 -6.306 -0.507 1.00 95.12 87 LEU A C 1
ATOM 675 O O . LEU A 1 87 ? 8.761 -6.167 0.209 1.00 95.12 87 LEU A O 1
ATOM 679 N N . TYR A 1 88 ? 7.806 -7.004 -1.632 1.00 94.75 88 TYR A N 1
ATOM 680 C CA . TYR A 1 88 ? 9.028 -7.579 -2.174 1.00 94.75 88 TYR A CA 1
ATOM 681 C C . TYR A 1 88 ? 8.979 -7.503 -3.695 1.00 94.75 88 TYR A C 1
ATOM 683 O O . TYR A 1 88 ? 7.929 -7.752 -4.290 1.00 94.75 88 TYR A O 1
ATOM 691 N N . LEU A 1 89 ? 10.101 -7.135 -4.308 1.00 93.56 89 LEU A N 1
ATOM 692 C CA . LEU A 1 89 ? 10.235 -7.010 -5.754 1.00 93.56 89 LEU A CA 1
ATOM 693 C C . LEU A 1 89 ? 11.421 -7.832 -6.247 1.00 93.56 89 LEU A C 1
ATOM 695 O O . LEU A 1 89 ? 12.507 -7.779 -5.674 1.00 93.56 89 LEU A O 1
ATOM 699 N N . VAL A 1 90 ? 11.199 -8.541 -7.351 1.00 92.06 90 VAL A N 1
ATOM 700 C CA . VAL A 1 90 ? 12.234 -9.219 -8.128 1.00 92.06 90 VAL A CA 1
ATOM 701 C C . VAL A 1 90 ? 12.129 -8.703 -9.552 1.00 92.06 90 VAL A C 1
ATOM 703 O O . VAL A 1 90 ? 11.054 -8.763 -10.151 1.00 92.06 90 VAL A O 1
ATOM 706 N N . LEU A 1 91 ? 13.234 -8.193 -10.081 1.00 87.94 91 LEU A N 1
ATOM 707 C CA . LEU A 1 91 ? 13.375 -7.857 -11.491 1.00 87.94 91 LEU A CA 1
ATOM 708 C C . LEU A 1 91 ? 14.275 -8.918 -12.122 1.00 87.94 91 LEU A C 1
ATOM 710 O O . LEU A 1 91 ? 15.238 -9.362 -11.500 1.00 87.94 91 LEU A O 1
ATOM 714 N N . SER A 1 92 ? 13.907 -9.388 -13.308 1.00 82.62 92 SER A N 1
ATOM 715 C CA . SER A 1 92 ? 14.801 -10.209 -14.125 1.00 82.62 92 SER A CA 1
ATOM 716 C C . SER A 1 92 ? 15.756 -9.281 -14.871 1.00 82.62 92 SER A C 1
ATOM 718 O O . SER A 1 92 ? 15.315 -8.216 -15.309 1.00 82.62 92 SER A O 1
ATOM 720 N N . ASP A 1 93 ? 17.023 -9.680 -14.983 1.00 63.88 93 ASP A N 1
ATOM 721 C CA . ASP A 1 93 ? 18.024 -9.000 -15.818 1.00 63.88 93 ASP A CA 1
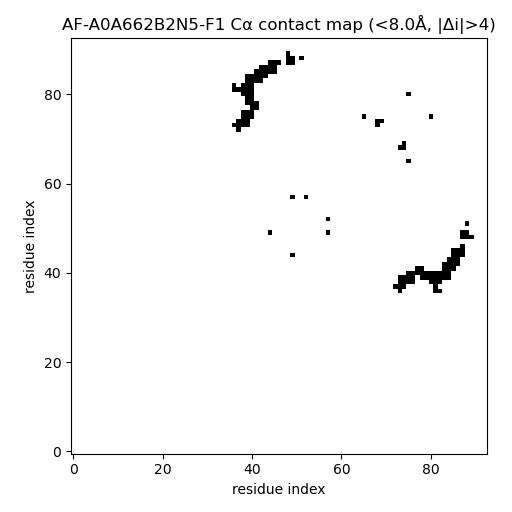ATOM 722 C C . ASP A 1 93 ? 17.672 -9.072 -17.316 1.00 63.88 93 ASP A C 1
ATOM 724 O O . ASP A 1 93 ? 17.077 -10.094 -17.745 1.00 63.88 93 ASP A O 1
#

Foldseek 3Di:
DVVVVVVVVVVVVVVVVPDDPDDDDDDDDPPDDPLPFAEEEEPEEPPVQCVVDDPVVSVVVVVVVCVVCVVSNHYYDHDDGPYYDYHYDDDDD

pLDDT: mean 90.39, std 8.3, range [62.34, 98.25]

Solvent-accessible surface area (backbone atoms only — not comparable to full-atom values): 5943 Å² total; per-residue (Å²): 108,74,68,58,53,51,52,51,53,53,56,56,56,59,66,65,74,71,75,69,93,75,85,85,86,85,91,74,69,92,86,63,74,70,85,76,54,47,33,29,14,69,76,48,58,44,90,66,31,56,75,82,46,56,74,66,57,50,51,51,50,52,50,52,53,50,52,58,38,44,76,67,72,33,42,86,38,92,61,92,28,75,37,80,45,70,44,77,66,85,82,84,133